Protein AF-A0A3G6JLQ2-F1 (afdb_monomer)

Nearest PDB structures (foldseek):
  7w78-assembly1_B  TM=4.623E-01  e=1.354E+00  Corynebacterium diphtheriae NCTC 13129
  8b6f-assembly1_AU  TM=5.902E-01  e=7.664E+00  Tetrahymena thermophila SB210
  8x61-assembly1_D  TM=2.586E-01  e=7.727E-01  Escherichia coli K-12

Foldseek 3Di:
DVVLVVVLVVLVVVLLLVLLQLLLVVVCVLVVHDPDPVSSVVSSVLLSVQLVVVVVPDPQLVVLQVQLVVVVDDPPDPSSLLSSLLSVLLVSLLSSQLVVLLCVQVVDPVHPPVCSVVSSVVSSVSRRPVSSVSSSVSVSVSVVVSVVVCVVPVD

Mean predicted aligned error: 6.32 Å

Organism: Lactobacillus delbrueckii subsp. lactis (NCBI:txid29397)

Solvent-accessible surface area (backbone atoms only — not comparable to full-atom values): 8328 Å² total; per-residue (Å²): 109,70,70,63,53,51,50,51,53,51,51,52,51,54,41,52,54,51,44,23,43,54,51,23,54,49,49,33,62,76,68,70,46,78,94,46,70,65,57,45,51,51,41,21,49,51,45,45,48,49,49,55,58,48,61,75,76,47,67,38,62,62,52,3,51,51,55,20,50,77,70,71,44,55,84,90,37,70,68,24,58,54,46,26,43,47,48,36,32,53,53,50,38,50,53,42,40,50,49,56,39,41,52,64,39,75,73,32,82,88,50,55,77,89,50,32,65,63,52,37,56,49,50,35,64,68,46,41,61,61,49,36,55,51,50,38,54,42,49,55,51,39,52,55,50,49,52,54,52,45,65,73,71,62,121

Radius of gyration: 17.41 Å; Cα contacts (8 Å, |Δi|>4): 118; chains: 1; bounding box: 50×30×49 Å

pLDDT: mean 83.55, std 10.07, range [30.86, 92.0]

Structure (mmCIF, N/CA/C/O backbone):
data_AF-A0A3G6JLQ2-F1
#
_entry.id   AF-A0A3G6JLQ2-F1
#
loop_
_atom_site.group_PDB
_atom_site.id
_atom_site.type_symbol
_atom_site.label_atom_id
_atom_site.label_alt_id
_atom_site.label_comp_id
_atom_site.label_asym_id
_atom_site.label_entity_id
_atom_site.label_seq_id
_atom_site.pdbx_PDB_ins_code
_atom_site.Cartn_x
_atom_site.Cartn_y
_atom_site.Cartn_z
_atom_site.occupancy
_atom_site.B_iso_or_equiv
_atom_site.auth_seq_id
_atom_site.auth_comp_id
_atom_site.auth_asym_id
_atom_site.auth_atom_id
_atom_site.pdbx_PDB_model_num
ATOM 1 N N . MET A 1 1 ? -31.524 -3.721 9.299 1.00 40.31 1 MET A N 1
ATOM 2 C CA . MET A 1 1 ? -30.146 -4.267 9.241 1.00 40.31 1 MET A CA 1
ATOM 3 C C . MET A 1 1 ? -29.524 -4.136 7.854 1.00 40.31 1 MET A C 1
ATOM 5 O O . MET A 1 1 ? -28.415 -3.631 7.788 1.00 40.31 1 MET A O 1
ATOM 9 N N . PHE A 1 2 ? -30.245 -4.456 6.770 1.00 30.86 2 PHE A N 1
ATOM 10 C CA . PHE A 1 2 ? -29.763 -4.339 5.379 1.00 30.86 2 PHE A CA 1
ATOM 11 C C . PHE A 1 2 ? -29.199 -2.942 5.020 1.00 30.86 2 PHE A C 1
ATOM 13 O O . PHE A 1 2 ? -28.074 -2.825 4.551 1.00 30.86 2 PHE A O 1
ATOM 20 N N . TYR A 1 3 ? -29.908 -1.853 5.349 1.00 35.94 3 TYR A N 1
ATOM 21 C CA . TYR A 1 3 ? -29.425 -0.484 5.085 1.00 35.94 3 TYR A CA 1
ATOM 22 C C . TYR A 1 3 ? -28.202 -0.062 5.924 1.00 35.94 3 TYR A C 1
ATOM 24 O O . TYR A 1 3 ? -27.375 0.702 5.434 1.00 35.94 3 TYR A O 1
ATOM 32 N N . LYS A 1 4 ? -28.045 -0.570 7.161 1.00 49.41 4 LYS A N 1
ATOM 33 C CA . LYS A 1 4 ? -26.864 -0.278 8.003 1.00 49.41 4 LYS A CA 1
ATOM 34 C C . LYS A 1 4 ? -25.618 -1.004 7.478 1.00 49.41 4 LYS A C 1
ATOM 36 O O . LYS A 1 4 ? -24.547 -0.404 7.479 1.00 49.41 4 LYS A O 1
ATOM 41 N N . SER A 1 5 ? -25.751 -2.240 6.977 1.00 55.25 5 SER A N 1
ATOM 42 C CA . SER A 1 5 ? -24.620 -2.945 6.354 1.00 55.25 5 SER A CA 1
ATOM 43 C C . SER A 1 5 ? -24.254 -2.340 4.999 1.00 55.25 5 SER A C 1
ATOM 45 O O . SER A 1 5 ? -23.080 -2.088 4.766 1.00 55.25 5 SER A O 1
ATOM 47 N N . HIS A 1 6 ? -25.234 -1.998 4.151 1.00 63.41 6 HIS A N 1
ATOM 48 C CA . HIS A 1 6 ? -24.970 -1.340 2.866 1.00 63.41 6 HIS A CA 1
ATOM 49 C C . HIS A 1 6 ? -24.321 0.036 3.021 1.00 63.41 6 HIS A C 1
ATOM 51 O O . HIS A 1 6 ? -23.386 0.345 2.287 1.00 63.41 6 HIS A O 1
ATOM 57 N N . PHE A 1 7 ? -24.766 0.849 3.984 1.00 65.00 7 PHE A N 1
ATOM 58 C CA . PHE A 1 7 ? -24.127 2.135 4.266 1.00 65.00 7 PHE A CA 1
ATOM 59 C C . PHE A 1 7 ? -22.674 1.955 4.718 1.00 65.00 7 PHE A C 1
ATOM 61 O O . PHE A 1 7 ? -21.797 2.661 4.230 1.00 65.00 7 PHE A O 1
ATOM 68 N N . GLY A 1 8 ? -22.409 0.975 5.590 1.00 64.00 8 GLY A N 1
ATOM 69 C CA . GLY A 1 8 ? -21.052 0.622 6.005 1.00 64.00 8 GLY A CA 1
ATOM 70 C C . GLY A 1 8 ? -20.174 0.196 4.827 1.00 64.00 8 GLY A C 1
ATOM 71 O O . GLY A 1 8 ? -19.089 0.738 4.651 1.00 64.00 8 GLY A O 1
ATOM 72 N N . THR A 1 9 ? -20.663 -0.703 3.970 1.00 69.50 9 THR A N 1
ATOM 73 C CA . THR A 1 9 ? -19.930 -1.163 2.781 1.00 69.50 9 THR A CA 1
ATOM 74 C C . THR A 1 9 ? -19.648 -0.027 1.798 1.00 69.50 9 THR A C 1
ATOM 76 O O . THR A 1 9 ? -18.520 0.102 1.328 1.00 69.50 9 THR A O 1
ATOM 79 N N . ILE A 1 10 ? -20.639 0.825 1.510 1.00 73.69 10 ILE A N 1
ATOM 80 C CA . ILE A 1 10 ? -20.473 1.978 0.612 1.00 73.69 10 ILE A CA 1
ATOM 81 C C . ILE A 1 10 ? -19.466 2.969 1.198 1.00 73.69 10 ILE A C 1
ATOM 83 O O . ILE A 1 10 ? -1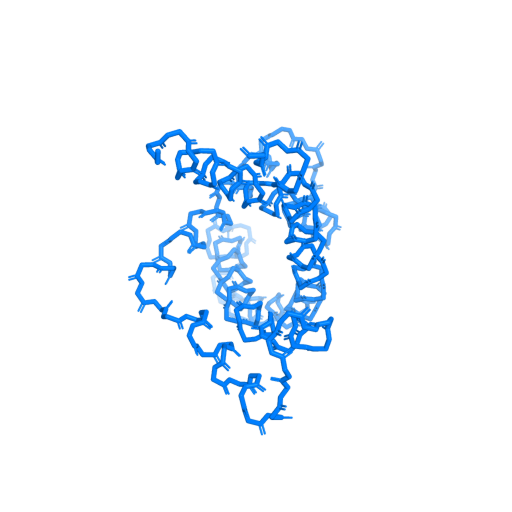8.584 3.438 0.484 1.00 73.69 10 ILE A O 1
ATOM 87 N N . LEU A 1 11 ? -19.557 3.264 2.496 1.00 71.44 11 LEU A N 1
ATOM 88 C CA . LEU A 1 11 ? -18.637 4.175 3.167 1.00 71.44 11 LEU A CA 1
ATOM 89 C C . LEU A 1 11 ? -17.198 3.648 3.124 1.00 71.44 11 LEU A C 1
ATOM 91 O O . LEU A 1 11 ? -16.293 4.397 2.768 1.00 71.44 11 LEU A O 1
ATOM 95 N N . THR A 1 12 ? -16.983 2.364 3.417 1.00 70.50 12 THR A N 1
ATOM 96 C CA . THR A 1 12 ? -15.656 1.738 3.327 1.00 70.50 12 THR A CA 1
ATOM 97 C C . THR A 1 12 ? -15.106 1.778 1.903 1.00 70.50 12 THR A C 1
ATOM 99 O O . THR A 1 12 ? -13.931 2.081 1.715 1.00 70.50 12 THR A O 1
ATOM 102 N N . LEU A 1 13 ? -15.947 1.541 0.894 1.00 74.88 13 LEU A N 1
ATOM 103 C CA . LEU A 1 13 ? -15.539 1.602 -0.508 1.00 74.88 13 LEU A CA 1
ATOM 104 C C . LEU A 1 13 ? -15.135 3.024 -0.924 1.00 74.88 13 LEU A C 1
ATOM 106 O O . LEU A 1 13 ? -14.067 3.214 -1.500 1.00 74.88 13 LEU A O 1
ATOM 110 N N . VAL A 1 14 ? -15.930 4.034 -0.561 1.00 80.06 14 VAL A N 1
ATOM 111 C CA . VAL A 1 14 ? -15.615 5.450 -0.825 1.00 80.06 14 VAL A CA 1
ATOM 112 C C . VAL A 1 14 ? -14.317 5.870 -0.129 1.00 80.06 14 VAL A C 1
ATOM 114 O O . VAL A 1 14 ? -13.484 6.544 -0.732 1.00 80.06 14 VAL A O 1
ATOM 117 N N . LEU A 1 15 ? -14.109 5.448 1.121 1.00 79.12 15 LEU A N 1
ATOM 118 C CA . LEU A 1 15 ? -12.881 5.736 1.864 1.00 79.12 15 LEU A CA 1
ATOM 119 C C . LEU A 1 15 ? -11.660 5.037 1.255 1.00 79.12 15 LEU A C 1
ATOM 121 O O . LEU A 1 15 ? -10.596 5.646 1.174 1.00 79.12 15 LEU A O 1
ATOM 125 N N . SER A 1 16 ? -11.812 3.802 0.771 1.00 77.56 16 SER A N 1
ATOM 126 C CA . SER A 1 16 ? -10.753 3.088 0.050 1.00 77.56 16 SER A CA 1
ATOM 127 C C . SER A 1 16 ? -10.367 3.808 -1.240 1.00 77.56 16 SER A C 1
ATOM 129 O O . SER A 1 16 ? -9.185 4.031 -1.490 1.00 77.56 16 SER A O 1
ATOM 131 N N . MET A 1 17 ? -11.353 4.248 -2.028 1.00 84.06 17 MET A N 1
ATOM 132 C CA . MET A 1 17 ? -11.097 5.016 -3.249 1.00 84.06 17 MET A CA 1
ATOM 133 C C . MET A 1 17 ? -10.391 6.341 -2.950 1.00 84.06 17 MET A C 1
ATOM 135 O O . MET A 1 17 ? -9.468 6.720 -3.670 1.00 84.06 17 MET A O 1
ATOM 139 N N . PHE A 1 18 ? -10.785 7.025 -1.872 1.00 85.38 18 PHE A N 1
ATOM 140 C CA . PHE A 1 18 ? -10.122 8.244 -1.417 1.00 85.38 18 PHE A CA 1
ATOM 141 C C . PHE A 1 18 ? -8.656 7.996 -1.037 1.00 85.38 18 PHE A C 1
ATOM 143 O O . PHE A 1 18 ? -7.789 8.771 -1.435 1.00 85.38 18 PHE A O 1
ATOM 150 N N . MET A 1 19 ? -8.353 6.903 -0.327 1.00 84.00 19 MET A N 1
ATOM 151 C CA . MET A 1 19 ? -6.964 6.532 -0.031 1.00 84.00 19 MET A CA 1
ATOM 152 C C . MET A 1 19 ? -6.155 6.276 -1.305 1.00 84.00 19 MET A C 1
ATOM 154 O O . MET A 1 19 ? -5.051 6.802 -1.435 1.00 84.00 19 MET A O 1
ATOM 158 N N . GLY A 1 20 ? -6.711 5.522 -2.259 1.00 85.62 20 GLY A N 1
ATOM 159 C CA . GLY A 1 20 ? -6.067 5.278 -3.552 1.00 85.62 20 GLY A CA 1
ATOM 160 C C . GLY A 1 20 ? -5.774 6.575 -4.311 1.00 85.62 20 GLY A C 1
ATOM 161 O O . GLY A 1 20 ? -4.682 6.738 -4.847 1.00 85.62 20 GLY A O 1
ATOM 162 N N . LEU A 1 21 ? -6.705 7.534 -4.276 1.00 90.31 21 LEU A N 1
ATOM 163 C CA . LEU A 1 21 ? -6.535 8.852 -4.889 1.00 90.31 21 LEU A CA 1
ATOM 164 C C . LEU A 1 21 ? -5.402 9.656 -4.235 1.00 90.31 21 LEU A C 1
ATOM 166 O O . LEU A 1 21 ? -4.564 10.219 -4.935 1.00 90.31 21 LEU A O 1
ATOM 170 N N . VAL A 1 22 ? -5.350 9.704 -2.900 1.00 90.06 22 VAL A N 1
ATOM 171 C CA . VAL A 1 22 ? -4.278 10.403 -2.166 1.00 90.06 22 VAL A CA 1
ATOM 172 C C . VAL A 1 22 ? -2.912 9.811 -2.515 1.00 90.06 22 VAL A C 1
ATOM 174 O O . VAL A 1 22 ? -1.968 10.556 -2.779 1.00 90.06 22 VAL A O 1
ATOM 177 N N . MET A 1 23 ? -2.819 8.482 -2.574 1.00 89.50 23 MET A N 1
ATOM 178 C CA . MET A 1 23 ? -1.587 7.789 -2.947 1.00 89.50 23 MET A CA 1
ATOM 179 C C . MET A 1 23 ? -1.184 8.053 -4.399 1.00 89.50 23 MET A C 1
ATOM 181 O O . MET A 1 23 ? -0.014 8.324 -4.658 1.00 89.50 23 MET A O 1
ATOM 185 N N . ALA A 1 24 ? -2.134 8.046 -5.335 1.00 89.06 24 ALA A N 1
ATOM 186 C CA . ALA A 1 24 ? -1.871 8.368 -6.734 1.00 89.06 24 ALA A CA 1
ATOM 187 C C . ALA A 1 24 ? -1.333 9.797 -6.897 1.00 89.06 24 ALA A C 1
ATOM 189 O O . ALA A 1 24 ? -0.322 10.006 -7.563 1.00 89.06 24 ALA A O 1
ATOM 190 N N . ILE A 1 25 ? -1.955 10.776 -6.229 1.00 90.50 25 ILE A N 1
ATOM 191 C CA . ILE A 1 25 ? -1.486 12.169 -6.221 1.00 90.50 25 ILE A CA 1
ATOM 192 C C . ILE A 1 25 ? -0.062 12.250 -5.666 1.00 90.50 25 ILE A C 1
ATOM 194 O O . ILE A 1 25 ? 0.794 12.910 -6.253 1.00 90.50 25 ILE A O 1
ATOM 198 N N . PHE A 1 26 ? 0.206 11.566 -4.552 1.00 89.56 26 PHE A N 1
ATOM 199 C CA . PHE A 1 26 ? 1.534 11.553 -3.952 1.00 89.56 26 PHE A CA 1
ATOM 200 C C . PHE A 1 26 ? 2.591 10.975 -4.900 1.00 89.56 26 PHE A C 1
ATOM 202 O O . PHE A 1 26 ? 3.647 11.577 -5.066 1.00 89.56 26 PHE A O 1
ATOM 209 N N . ILE A 1 27 ? 2.290 9.864 -5.576 1.00 86.00 27 ILE A N 1
ATOM 210 C CA . ILE A 1 27 ? 3.191 9.232 -6.547 1.00 86.00 27 ILE A CA 1
ATOM 211 C C . ILE A 1 27 ? 3.463 10.151 -7.741 1.00 86.00 27 ILE A C 1
ATOM 213 O O . ILE A 1 27 ? 4.606 10.236 -8.190 1.00 86.00 27 ILE A O 1
ATOM 217 N N . ILE A 1 28 ? 2.453 10.878 -8.228 1.00 86.81 28 ILE A N 1
ATOM 218 C CA . ILE A 1 28 ? 2.636 11.860 -9.307 1.00 86.81 28 ILE A CA 1
ATOM 219 C C . ILE A 1 28 ? 3.674 12.909 -8.904 1.00 86.81 28 ILE A C 1
ATOM 221 O O . ILE A 1 28 ? 4.582 13.198 -9.680 1.00 86.81 28 ILE A O 1
ATOM 225 N N . PHE A 1 29 ? 3.581 13.446 -7.686 1.00 88.44 29 PHE A N 1
ATOM 226 C CA . PHE A 1 29 ? 4.551 14.425 -7.198 1.00 88.44 29 PHE A CA 1
ATOM 227 C C . PHE A 1 29 ? 5.924 13.816 -6.916 1.00 88.44 29 PHE A C 1
ATOM 229 O O . PHE A 1 29 ? 6.929 14.415 -7.290 1.00 88.44 29 PHE A O 1
ATOM 236 N N . LEU A 1 30 ? 5.969 12.633 -6.296 1.00 85.44 30 LEU A N 1
ATOM 237 C CA . LEU A 1 30 ? 7.207 11.932 -5.953 1.00 85.44 30 LEU A CA 1
ATOM 238 C C . LEU A 1 30 ? 8.045 11.618 -7.198 1.00 85.44 30 LEU A C 1
ATOM 240 O O . LEU A 1 30 ? 9.256 11.800 -7.188 1.00 85.44 30 LEU A O 1
ATOM 244 N N . ASN A 1 31 ? 7.388 11.192 -8.277 1.00 82.56 31 ASN A N 1
ATOM 245 C CA . ASN A 1 31 ? 8.040 10.812 -9.529 1.00 82.56 31 ASN A CA 1
ATOM 246 C C . ASN A 1 31 ? 8.096 11.955 -10.556 1.00 82.56 31 ASN A C 1
ATOM 248 O O . ASN A 1 31 ? 8.472 11.722 -11.703 1.00 82.56 31 ASN A O 1
ATOM 252 N N . HIS A 1 32 ? 7.704 13.177 -10.174 1.00 84.31 32 HIS A N 1
ATOM 253 C CA . HIS A 1 32 ? 7.635 14.342 -11.065 1.00 84.31 32 HIS A CA 1
ATOM 254 C C . HIS A 1 32 ? 6.849 14.085 -12.366 1.00 84.31 32 HIS A C 1
ATOM 256 O O . HIS A 1 32 ? 7.198 14.585 -13.438 1.00 84.31 32 HIS A O 1
ATOM 262 N N . LEU A 1 33 ? 5.776 13.296 -12.280 1.00 83.75 33 LEU A N 1
ATOM 263 C CA . LEU A 1 33 ? 4.924 12.979 -13.421 1.00 83.75 33 LEU A CA 1
ATOM 264 C C . LEU A 1 33 ? 4.019 14.170 -13.778 1.00 83.75 33 LEU A C 1
ATOM 266 O O . LEU A 1 33 ? 3.654 14.966 -12.907 1.00 83.75 33 LEU A O 1
ATOM 270 N N . PRO A 1 34 ? 3.586 14.291 -15.046 1.00 86.00 34 PRO A N 1
ATOM 271 C CA . PRO A 1 34 ? 2.601 15.292 -15.429 1.00 86.00 34 PRO A CA 1
ATOM 272 C C . PRO A 1 34 ? 1.294 15.092 -14.655 1.00 86.00 34 PRO A C 1
ATOM 274 O O . PRO A 1 34 ? 0.678 14.027 -14.729 1.00 86.00 34 PRO A O 1
ATOM 277 N N . PHE A 1 35 ? 0.839 16.124 -13.945 1.00 90.69 35 PHE A N 1
ATOM 278 C CA . PHE A 1 35 ? -0.460 16.089 -13.281 1.00 90.69 35 PHE A CA 1
ATOM 279 C C . PHE A 1 35 ? -1.574 16.253 -14.325 1.00 90.69 35 PHE A C 1
ATOM 281 O O . PHE A 1 35 ? -1.943 17.365 -14.702 1.00 90.69 35 PHE A O 1
ATOM 288 N N . ASN A 1 36 ? -2.084 15.132 -14.831 1.00 92.00 36 ASN A N 1
ATOM 289 C CA . ASN A 1 36 ? -3.191 15.077 -15.778 1.00 92.00 36 ASN A CA 1
ATOM 290 C C . ASN A 1 36 ? -4.185 13.973 -15.382 1.00 92.00 36 ASN A C 1
ATOM 292 O O . ASN A 1 36 ? -3.898 13.128 -14.532 1.00 92.00 36 ASN A O 1
ATOM 296 N N . TRP A 1 37 ? -5.365 13.986 -16.004 1.00 88.00 37 TRP A N 1
ATOM 297 C CA . TRP A 1 37 ? -6.421 13.022 -15.693 1.00 88.00 37 TRP A CA 1
ATOM 298 C C . TRP A 1 37 ? -6.014 11.575 -15.970 1.00 88.00 37 TRP A C 1
ATOM 300 O O . TRP A 1 37 ? -6.385 10.704 -15.195 1.00 88.00 37 TRP A O 1
ATOM 310 N N . VAL A 1 38 ? -5.234 11.323 -17.022 1.00 88.12 38 VAL A N 1
ATOM 311 C CA . VAL A 1 38 ? -4.804 9.969 -17.401 1.00 88.12 38 VAL A CA 1
ATOM 312 C C . VAL A 1 38 ? -3.957 9.354 -16.288 1.00 88.12 38 VAL A C 1
ATOM 314 O O . VAL A 1 38 ? -4.364 8.356 -15.704 1.00 88.12 38 VAL A O 1
ATOM 317 N N . ASN A 1 39 ? -2.870 10.022 -15.897 1.00 87.06 39 ASN A N 1
ATOM 318 C CA . ASN A 1 39 ? -1.979 9.558 -14.835 1.00 87.06 39 ASN A CA 1
ATOM 319 C C . ASN A 1 39 ? -2.716 9.407 -13.499 1.00 87.06 39 ASN A C 1
ATOM 321 O O . ASN A 1 39 ? -2.494 8.445 -12.769 1.00 87.06 39 ASN A O 1
ATOM 325 N N . LEU A 1 40 ? -3.614 10.345 -13.175 1.00 89.94 40 LEU A N 1
ATOM 326 C CA . LEU A 1 40 ? -4.387 10.288 -11.938 1.00 89.94 40 LEU A CA 1
ATOM 327 C C . LEU A 1 40 ? -5.319 9.071 -11.904 1.00 89.94 40 LEU A C 1
ATOM 329 O O . LEU A 1 40 ? -5.358 8.366 -10.895 1.00 89.94 40 LEU A O 1
ATOM 333 N N . PHE A 1 41 ? -6.061 8.817 -12.984 1.00 90.00 41 PHE A N 1
ATOM 334 C CA . PHE A 1 41 ? -6.984 7.686 -13.063 1.00 90.00 41 PHE A CA 1
ATOM 335 C C . PHE A 1 41 ? -6.251 6.347 -13.129 1.00 90.00 41 PHE A C 1
ATOM 337 O O . PHE A 1 41 ? -6.634 5.435 -12.400 1.00 90.00 41 PHE A O 1
ATOM 344 N N . GLU A 1 42 ? -5.203 6.234 -13.944 1.00 89.19 42 GLU A N 1
ATOM 345 C CA . GLU A 1 42 ? -4.425 5.000 -14.094 1.00 89.19 42 GLU A CA 1
ATOM 346 C C . GLU A 1 42 ? -3.776 4.588 -12.773 1.00 89.19 42 GLU A C 1
ATOM 348 O O . GLU A 1 42 ? -4.009 3.474 -12.308 1.00 89.19 42 GLU A O 1
ATOM 353 N N . LEU A 1 43 ? -3.066 5.505 -12.105 1.00 89.38 43 LEU A N 1
ATOM 354 C CA . LEU A 1 43 ? -2.428 5.213 -10.818 1.00 89.38 43 LEU A CA 1
ATOM 355 C C . LEU A 1 43 ? -3.459 4.913 -9.726 1.00 89.38 43 LEU A C 1
ATOM 357 O O . LEU A 1 43 ? -3.280 3.986 -8.941 1.00 89.38 43 LEU A O 1
ATOM 361 N N . THR A 1 44 ? -4.569 5.657 -9.681 1.00 91.25 44 THR A N 1
ATOM 362 C CA . THR A 1 44 ? -5.641 5.382 -8.709 1.00 91.25 44 THR A CA 1
ATOM 363 C C . THR A 1 44 ? -6.249 3.998 -8.945 1.00 91.25 44 THR A C 1
ATOM 365 O O . THR A 1 44 ? -6.522 3.276 -7.984 1.00 91.25 44 THR A O 1
ATOM 368 N N . ALA A 1 45 ? -6.477 3.612 -10.202 1.00 88.88 45 ALA A N 1
ATOM 369 C CA . ALA A 1 45 ? -7.029 2.310 -10.555 1.00 88.88 45 ALA A CA 1
ATOM 370 C C . ALA A 1 45 ? -6.048 1.174 -10.241 1.00 88.88 45 ALA A C 1
ATOM 372 O O . ALA A 1 45 ? -6.453 0.185 -9.633 1.00 88.88 45 ALA A O 1
ATOM 373 N N . GLU A 1 46 ? -4.771 1.334 -10.590 1.00 89.75 46 GLU A N 1
ATOM 374 C CA . GLU A 1 46 ? -3.714 0.358 -10.321 1.00 89.75 46 GLU A CA 1
ATOM 375 C C . GLU A 1 46 ? -3.579 0.089 -8.817 1.00 89.75 46 GLU A C 1
ATOM 377 O O . GLU A 1 46 ? -3.679 -1.058 -8.382 1.00 89.75 46 GLU A O 1
ATOM 382 N N . ILE A 1 47 ? -3.466 1.145 -8.004 1.00 89.06 47 ILE A N 1
ATOM 383 C CA . ILE A 1 47 ? -3.357 1.038 -6.541 1.00 89.06 47 ILE A CA 1
ATOM 384 C C . ILE A 1 47 ? -4.579 0.332 -5.948 1.00 89.06 47 ILE A C 1
ATOM 386 O O . ILE A 1 47 ? -4.439 -0.572 -5.124 1.00 89.06 47 ILE A O 1
ATOM 390 N N . ASN A 1 48 ? -5.791 0.714 -6.363 1.00 88.56 48 ASN A N 1
ATOM 391 C CA . ASN A 1 48 ? -7.008 0.079 -5.856 1.00 88.56 48 ASN A CA 1
ATOM 392 C C . ASN A 1 48 ? -7.113 -1.391 -6.281 1.00 88.56 48 ASN A C 1
ATOM 394 O O . ASN A 1 48 ? -7.571 -2.213 -5.490 1.00 88.56 48 ASN A O 1
ATOM 398 N N . LEU A 1 49 ? -6.683 -1.734 -7.498 1.00 88.88 49 LEU A N 1
ATOM 399 C CA . LEU A 1 49 ? -6.695 -3.108 -7.989 1.00 88.88 49 LEU A CA 1
ATOM 400 C C . LEU A 1 49 ? -5.707 -3.988 -7.220 1.00 88.88 49 LEU A C 1
ATOM 402 O O . LEU A 1 49 ? -6.063 -5.101 -6.837 1.00 88.88 49 LEU A O 1
ATOM 406 N N . ILE A 1 50 ? -4.496 -3.487 -6.963 1.00 88.50 50 ILE A N 1
ATOM 407 C CA . ILE A 1 50 ? -3.490 -4.194 -6.163 1.00 88.50 50 ILE A CA 1
ATOM 408 C C . ILE A 1 50 ? -4.033 -4.432 -4.757 1.00 88.50 50 ILE A C 1
ATOM 410 O O . ILE A 1 50 ? -4.051 -5.576 -4.300 1.00 88.50 50 ILE A O 1
ATOM 414 N N . VAL A 1 51 ? -4.530 -3.383 -4.091 1.00 85.50 51 VAL A N 1
ATOM 415 C CA . VAL A 1 51 ? -5.125 -3.514 -2.754 1.00 85.50 51 VAL A CA 1
ATOM 416 C C . VAL A 1 51 ? -6.231 -4.559 -2.782 1.00 85.50 51 VAL A C 1
ATOM 418 O O . VAL A 1 51 ? -6.142 -5.536 -2.047 1.00 85.50 51 VAL A O 1
ATOM 421 N N . PHE A 1 52 ? -7.206 -4.423 -3.685 1.00 86.69 52 PHE A N 1
ATOM 422 C CA . PHE A 1 52 ? -8.306 -5.373 -3.820 1.00 86.69 52 PHE A CA 1
ATOM 423 C C . PHE A 1 52 ? -7.816 -6.814 -3.983 1.00 86.69 52 PHE A C 1
ATOM 425 O O . PHE A 1 52 ? -8.262 -7.691 -3.248 1.00 86.69 52 PHE A O 1
ATOM 432 N N . PHE A 1 53 ? -6.884 -7.062 -4.906 1.00 87.81 53 PHE A N 1
ATOM 433 C CA . PHE A 1 53 ? -6.391 -8.404 -5.191 1.00 87.81 53 PHE A CA 1
ATOM 434 C C . PHE A 1 53 ? -5.717 -9.036 -3.972 1.00 87.81 53 PHE A C 1
ATOM 436 O O . PHE A 1 53 ? -6.039 -10.163 -3.605 1.00 87.81 53 PHE A O 1
ATOM 443 N N . PHE A 1 54 ? -4.817 -8.319 -3.298 1.00 86.19 54 PHE A N 1
ATOM 444 C CA . PHE A 1 54 ? -4.110 -8.878 -2.145 1.00 86.19 54 PHE A CA 1
ATOM 445 C C . PHE A 1 54 ? -4.985 -9.000 -0.901 1.00 86.19 54 PHE A C 1
ATOM 447 O O . PHE A 1 54 ? -4.789 -9.935 -0.125 1.00 86.19 54 PHE A O 1
ATOM 454 N N . SER A 1 55 ? -5.995 -8.144 -0.743 1.00 84.25 55 SER A N 1
ATOM 455 C CA . SER A 1 55 ? -7.013 -8.298 0.301 1.00 84.25 55 SER A CA 1
ATOM 456 C C . SER A 1 55 ? -7.800 -9.603 0.202 1.00 84.25 55 SER A C 1
ATOM 458 O O . SER A 1 55 ? -8.332 -10.047 1.216 1.00 84.25 55 SER A O 1
ATOM 460 N N . LEU A 1 56 ? -7.870 -10.241 -0.973 1.00 86.69 56 LEU A N 1
ATOM 461 C CA . LEU A 1 56 ? -8.538 -11.540 -1.127 1.00 86.69 56 LEU A CA 1
ATOM 462 C C . LEU A 1 56 ? -7.746 -12.696 -0.509 1.00 86.69 56 LEU A C 1
ATOM 464 O O . LEU A 1 56 ? -8.338 -13.704 -0.129 1.00 86.69 56 LEU A O 1
ATOM 468 N N . PHE A 1 57 ? -6.420 -12.568 -0.424 1.00 87.88 57 PHE A N 1
ATOM 469 C CA . PHE A 1 57 ? -5.534 -13.680 -0.067 1.00 87.88 57 PHE A CA 1
ATOM 470 C C . PHE A 1 57 ? -4.761 -13.452 1.230 1.00 87.88 57 PHE A C 1
ATOM 472 O O . PHE A 1 57 ? -4.361 -14.417 1.878 1.00 87.88 57 PHE A O 1
ATOM 479 N N . ILE A 1 58 ? -4.534 -12.194 1.615 1.00 87.62 58 ILE A N 1
ATOM 480 C CA . ILE A 1 58 ? -3.709 -11.842 2.769 1.00 87.62 58 ILE A CA 1
ATOM 481 C C . ILE A 1 58 ? -4.603 -11.281 3.881 1.00 87.62 58 ILE A C 1
ATOM 483 O O . ILE A 1 58 ? -5.157 -10.192 3.727 1.00 87.62 58 ILE A O 1
ATOM 487 N N . PRO A 1 59 ? -4.704 -11.957 5.040 1.00 87.75 59 PRO A N 1
ATOM 488 C CA . PRO A 1 59 ? -5.505 -11.492 6.169 1.00 87.75 59 PRO A CA 1
ATOM 489 C C . PRO A 1 59 ? -4.749 -10.433 6.992 1.00 87.75 59 PRO A C 1
ATOM 491 O O . PRO A 1 59 ? -4.592 -10.558 8.205 1.00 87.75 59 PRO A O 1
ATOM 494 N N . TYR A 1 60 ? -4.268 -9.372 6.339 1.00 85.62 60 TYR A N 1
ATOM 495 C CA . TYR A 1 60 ? -3.412 -8.357 6.964 1.00 85.62 60 TYR A CA 1
ATOM 496 C C . TYR A 1 60 ? -4.097 -7.610 8.121 1.00 85.62 60 TYR A C 1
ATOM 498 O O . TYR A 1 60 ? -3.410 -7.166 9.036 1.00 85.62 60 TYR A O 1
ATOM 506 N N . ASN A 1 61 ? -5.432 -7.501 8.114 1.00 83.75 61 ASN A N 1
ATOM 507 C CA . ASN A 1 61 ? -6.189 -6.898 9.217 1.00 83.75 61 ASN A CA 1
ATOM 508 C C . ASN A 1 61 ? -6.087 -7.755 10.481 1.00 83.75 61 ASN A C 1
ATOM 510 O O . ASN A 1 61 ? -5.731 -7.243 11.532 1.00 83.75 61 ASN A O 1
ATOM 514 N N . ALA A 1 62 ? -6.270 -9.074 10.356 1.00 86.94 62 ALA A N 1
ATOM 515 C CA . ALA A 1 62 ? -6.127 -9.991 11.486 1.00 86.94 62 ALA A CA 1
ATOM 516 C C . ALA A 1 62 ? -4.695 -9.990 12.047 1.00 86.94 62 ALA A C 1
ATOM 518 O O . ALA A 1 62 ? -4.487 -10.148 13.248 1.00 86.94 62 ALA A O 1
ATOM 519 N N . TRP A 1 63 ? -3.691 -9.794 11.186 1.00 90.31 63 TRP A N 1
ATOM 520 C CA . TRP A 1 63 ? -2.308 -9.620 11.629 1.00 90.31 63 TRP A CA 1
ATOM 521 C C . TRP A 1 63 ? -2.092 -8.292 12.362 1.00 90.31 63 TRP A C 1
ATOM 523 O O . TRP A 1 63 ? -1.324 -8.257 13.321 1.00 90.31 63 TRP A O 1
ATOM 533 N N . GLY A 1 64 ? -2.771 -7.222 11.941 1.00 84.75 64 GLY A N 1
ATOM 534 C CA . GLY A 1 64 ? -2.811 -5.943 12.653 1.00 84.75 64 GLY A CA 1
ATOM 535 C C . GLY A 1 64 ? -3.423 -6.075 14.047 1.00 84.75 64 GLY A C 1
ATOM 536 O O . GLY A 1 64 ? -2.804 -5.651 15.022 1.00 84.75 64 GLY A O 1
ATOM 537 N N . ASP A 1 65 ? -4.569 -6.747 14.154 1.00 85.88 65 ASP A N 1
ATOM 538 C CA . ASP A 1 65 ? -5.259 -6.993 15.426 1.00 85.88 65 ASP A CA 1
ATOM 539 C C . ASP A 1 65 ? -4.390 -7.825 16.377 1.00 85.88 65 ASP A C 1
ATOM 541 O O . ASP A 1 65 ? -4.221 -7.487 17.551 1.00 85.88 65 ASP A O 1
ATOM 545 N N . TRP A 1 66 ? -3.770 -8.889 15.855 1.00 89.75 66 TRP A N 1
ATOM 546 C CA . TRP A 1 66 ? -2.810 -9.701 16.601 1.00 89.75 66 TRP A CA 1
ATOM 547 C C . TRP A 1 66 ? -1.622 -8.866 17.090 1.00 89.75 66 TRP A C 1
ATOM 549 O O . TRP A 1 66 ? -1.242 -8.957 18.258 1.00 89.75 66 TRP A O 1
ATOM 559 N N . PHE A 1 67 ? -1.064 -8.015 16.225 1.00 88.75 67 PHE A N 1
ATOM 560 C CA . PHE A 1 67 ? 0.065 -7.156 16.566 1.00 88.75 67 PHE A CA 1
ATOM 561 C C . PHE A 1 67 ? -0.296 -6.138 17.654 1.00 88.75 67 PHE A C 1
ATOM 563 O O . PHE A 1 67 ? 0.462 -5.972 18.606 1.00 88.75 67 PHE A O 1
ATOM 570 N N . ALA A 1 68 ? -1.473 -5.513 17.582 1.00 86.19 68 ALA A N 1
ATOM 571 C CA . ALA A 1 68 ? -1.974 -4.637 18.641 1.00 86.19 68 ALA A CA 1
ATOM 572 C C . ALA A 1 68 ? -2.228 -5.398 19.955 1.00 86.19 68 ALA A C 1
ATOM 574 O O . ALA A 1 68 ? -1.948 -4.880 21.043 1.00 86.19 68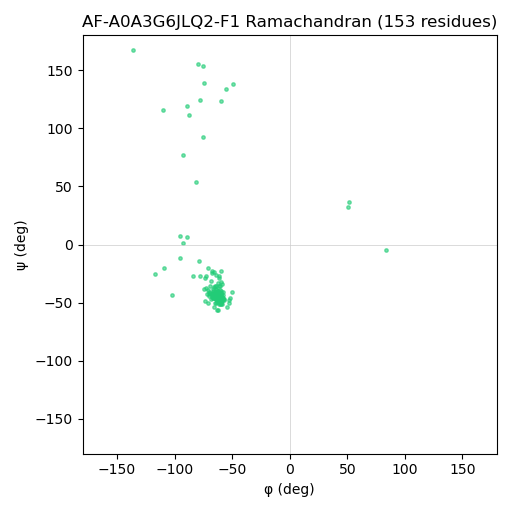 ALA A O 1
ATOM 575 N N . GLY A 1 69 ? -2.684 -6.650 19.853 1.00 82.88 69 GLY A N 1
ATOM 576 C CA . GLY A 1 69 ? -2.852 -7.572 20.973 1.00 82.88 69 GLY A CA 1
ATOM 577 C C . GLY A 1 69 ? -1.550 -7.876 21.719 1.00 82.88 69 GLY A C 1
ATOM 578 O O . GLY A 1 69 ? -1.571 -7.946 22.947 1.00 82.88 69 GLY A O 1
ATOM 579 N N . LEU A 1 70 ? -0.404 -7.960 21.029 1.00 89.75 70 LEU A N 1
ATOM 580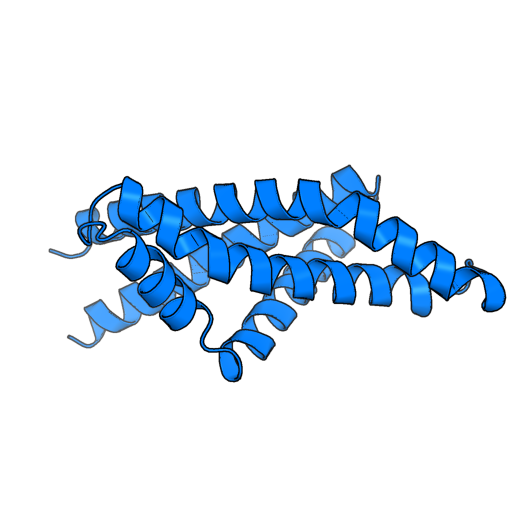 C CA . LEU A 1 70 ? 0.909 -8.157 21.669 1.00 89.75 70 LEU A CA 1
ATOM 581 C C . LEU A 1 70 ? 1.296 -7.017 22.622 1.00 89.75 70 LEU A C 1
ATOM 583 O O . LEU A 1 70 ? 2.018 -7.240 23.590 1.00 89.75 70 LEU A O 1
ATOM 587 N N . PHE A 1 71 ? 0.808 -5.803 22.369 1.00 86.75 71 PHE A N 1
ATOM 588 C CA . PHE A 1 71 ? 1.036 -4.645 23.235 1.00 86.75 71 PHE A CA 1
ATOM 589 C C . PHE A 1 71 ? -0.032 -4.493 24.327 1.00 86.75 71 PHE A C 1
ATOM 591 O O . PHE A 1 71 ? -0.040 -3.487 25.038 1.00 86.75 71 PHE A O 1
ATOM 598 N N . HIS A 1 72 ? -0.945 -5.465 24.459 1.00 86.19 72 HIS A N 1
ATOM 599 C CA . HIS A 1 72 ? -2.084 -5.437 25.383 1.00 86.19 72 HIS A CA 1
ATOM 600 C C . HIS A 1 72 ? -2.907 -4.140 25.282 1.00 86.19 72 HIS A C 1
ATOM 602 O O . HIS A 1 72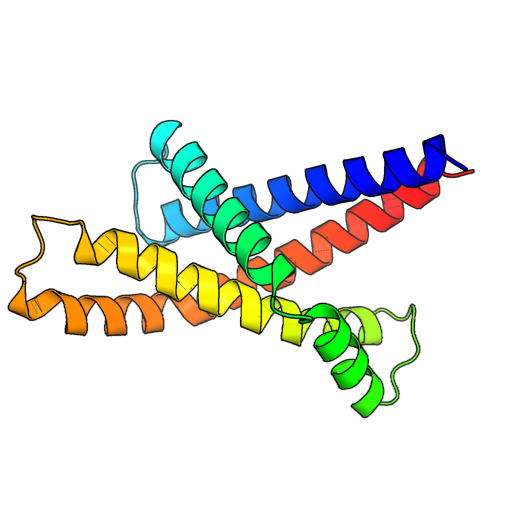 ? -3.454 -3.643 26.272 1.00 86.19 72 HIS A O 1
ATOM 608 N N . LEU A 1 73 ? -2.975 -3.556 24.083 1.00 84.06 73 LEU A N 1
ATOM 609 C CA . LEU A 1 73 ? -3.691 -2.309 23.857 1.00 84.06 73 LEU A CA 1
ATOM 610 C C . LEU A 1 73 ? -5.195 -2.567 23.868 1.00 84.06 73 LEU A C 1
ATOM 612 O O . LEU A 1 73 ? -5.687 -3.547 23.314 1.00 84.06 73 LEU A O 1
ATOM 616 N N . LYS A 1 74 ? -5.943 -1.658 24.492 1.00 81.75 74 LYS A N 1
ATOM 617 C CA . LYS A 1 74 ? -7.397 -1.768 24.570 1.00 81.75 74 LYS A CA 1
ATOM 618 C C . LYS A 1 74 ? -8.036 -1.346 23.248 1.00 81.75 74 LYS A C 1
ATOM 620 O O . LYS A 1 74 ? -7.857 -0.200 22.818 1.00 81.75 74 LYS A O 1
ATOM 625 N N . GLU A 1 75 ? -8.834 -2.237 22.670 1.00 80.75 75 GLU A N 1
ATOM 626 C CA . GLU A 1 75 ? -9.671 -1.954 21.503 1.00 80.75 75 GLU A CA 1
ATOM 627 C C . GLU A 1 75 ? -10.484 -0.665 21.682 1.00 80.75 75 GLU A C 1
ATOM 629 O O . GLU A 1 75 ? -11.015 -0.361 22.756 1.00 80.75 75 GLU A O 1
ATOM 634 N N . GLY A 1 76 ? -10.551 0.131 20.615 1.00 76.38 76 GLY A N 1
ATOM 635 C CA . GLY A 1 76 ? -11.245 1.420 20.605 1.00 76.38 76 GLY A CA 1
ATOM 636 C C . GLY A 1 76 ? -10.434 2.601 21.148 1.00 76.38 76 GLY A C 1
ATOM 637 O O . GLY A 1 76 ? -10.896 3.739 21.047 1.00 76.38 76 GLY A O 1
ATOM 638 N N . THR A 1 77 ? -9.225 2.382 21.675 1.00 83.56 77 THR A N 1
ATOM 639 C CA . THR A 1 77 ? -8.300 3.481 21.988 1.00 83.56 77 THR A CA 1
ATOM 640 C C . THR A 1 77 ? -7.571 3.976 20.739 1.00 83.56 77 THR A C 1
ATOM 642 O O . THR A 1 77 ? -7.378 3.240 19.774 1.00 83.56 77 THR A O 1
ATOM 645 N N . VAL A 1 78 ? -7.113 5.232 20.766 1.00 83.38 78 VAL A N 1
ATOM 646 C CA . VAL A 1 78 ? -6.283 5.791 19.683 1.00 83.38 78 VAL A CA 1
ATOM 647 C C . VAL A 1 78 ? -4.980 5.002 19.531 1.00 83.38 78 VAL A C 1
ATOM 649 O O . VAL A 1 78 ? -4.562 4.739 18.411 1.00 83.38 78 VAL A O 1
ATOM 652 N N . ALA A 1 79 ? -4.373 4.581 20.645 1.00 82.94 79 ALA A N 1
ATOM 653 C CA . ALA A 1 79 ? -3.153 3.778 20.634 1.00 82.94 79 ALA A CA 1
ATOM 654 C C . ALA A 1 79 ? -3.360 2.433 19.923 1.00 82.94 79 ALA A C 1
ATOM 656 O O . ALA A 1 79 ? -2.548 2.069 19.077 1.00 82.94 79 ALA A O 1
ATOM 657 N N . TYR A 1 80 ? -4.471 1.742 20.203 1.00 85.00 80 TYR A N 1
ATOM 658 C CA . TYR A 1 80 ? -4.836 0.517 19.492 1.00 85.00 80 TYR A CA 1
ATOM 659 C C . TYR A 1 80 ? -4.988 0.772 17.990 1.00 85.00 80 TYR A C 1
ATOM 661 O O . TYR A 1 80 ? -4.354 0.083 17.200 1.00 85.00 80 TYR A O 1
ATOM 669 N N . SER A 1 81 ? -5.723 1.820 17.594 1.00 81.31 81 SER A N 1
ATOM 670 C CA . SER A 1 81 ? -5.930 2.116 16.170 1.00 81.31 81 SER A CA 1
ATOM 671 C C . SER A 1 81 ? -4.680 2.557 15.408 1.00 81.31 81 SER A C 1
ATOM 673 O O . SER A 1 81 ? -4.608 2.392 14.193 1.00 81.31 81 SER A O 1
ATOM 675 N N . LEU A 1 82 ? -3.687 3.113 16.100 1.00 85.56 82 LEU A N 1
ATOM 676 C CA . LEU A 1 82 ? -2.382 3.373 15.499 1.00 85.56 82 LEU A CA 1
ATOM 677 C C . LEU A 1 82 ? -1.642 2.052 15.264 1.00 85.56 82 LEU A C 1
ATOM 679 O O . LEU A 1 82 ? -1.198 1.781 14.155 1.00 85.56 82 LEU A O 1
ATOM 683 N N . VAL A 1 83 ? -1.557 1.194 16.280 1.00 86.06 83 VAL A N 1
ATOM 684 C CA . VAL A 1 83 ? -0.779 -0.049 16.191 1.00 86.06 83 VAL A CA 1
ATOM 685 C C . VAL A 1 83 ? -1.420 -1.079 15.255 1.00 86.06 83 VAL A C 1
ATOM 687 O O . VAL A 1 83 ? -0.701 -1.674 14.452 1.00 86.06 83 VAL A O 1
ATOM 690 N N . GLU A 1 84 ? -2.748 -1.238 15.281 1.00 85.44 84 GLU A N 1
ATOM 691 C CA . GLU A 1 84 ? -3.477 -2.158 14.388 1.00 85.44 84 GLU A CA 1
ATOM 692 C C . GLU A 1 84 ? -3.245 -1.804 12.910 1.00 85.44 84 GLU A C 1
ATOM 694 O O . GLU A 1 84 ? -3.144 -2.684 12.058 1.00 85.44 84 GLU A O 1
ATOM 699 N N . GLY A 1 85 ? -3.093 -0.510 12.602 1.00 85.06 85 GLY A N 1
ATOM 700 C CA . GLY A 1 85 ? -2.938 0.000 11.243 1.00 85.06 85 GLY A CA 1
ATOM 701 C C . GLY A 1 85 ? -1.537 -0.171 10.653 1.00 85.06 85 GLY A C 1
ATOM 702 O O . GLY A 1 85 ? -1.378 -0.034 9.437 1.00 85.06 85 GLY A O 1
ATOM 703 N N . ILE A 1 86 ? -0.522 -0.483 11.469 1.00 87.50 86 ILE A N 1
ATOM 704 C CA . ILE A 1 86 ? 0.872 -0.592 11.011 1.00 87.50 86 ILE A CA 1
ATOM 705 C C . ILE A 1 86 ? 1.022 -1.759 10.038 1.00 87.50 86 ILE A C 1
ATOM 707 O O . ILE A 1 86 ? 1.492 -1.562 8.919 1.00 87.50 86 ILE A O 1
ATOM 711 N N . ILE A 1 87 ? 0.601 -2.963 10.433 1.00 88.25 87 ILE A N 1
ATOM 712 C CA . ILE A 1 87 ? 0.790 -4.173 9.622 1.00 88.25 87 ILE A CA 1
ATOM 713 C C . ILE A 1 87 ? 0.039 -4.095 8.281 1.00 88.25 87 ILE A C 1
ATOM 715 O O . ILE A 1 87 ? 0.691 -4.283 7.249 1.00 88.25 87 ILE A O 1
ATOM 719 N N . PRO A 1 88 ? -1.264 -3.745 8.236 1.00 87.50 88 PRO A N 1
ATOM 720 C CA . PRO A 1 88 ? -1.968 -3.493 6.980 1.00 87.50 88 PRO A CA 1
ATOM 721 C C . PRO A 1 88 ? -1.239 -2.498 6.077 1.00 87.50 88 PRO A C 1
ATOM 723 O O . PRO A 1 88 ? -1.058 -2.760 4.888 1.00 87.50 88 PRO A O 1
ATOM 726 N N . SER A 1 89 ? -0.772 -1.382 6.646 1.00 88.44 89 SER A N 1
ATOM 727 C CA . SER A 1 89 ? -0.104 -0.330 5.879 1.00 88.44 89 SER A CA 1
ATOM 728 C C . SER A 1 89 ? 1.238 -0.799 5.329 1.00 88.44 89 SER A C 1
ATOM 730 O O . SER A 1 89 ? 1.515 -0.569 4.159 1.00 88.44 89 SER A O 1
ATOM 732 N N . VAL A 1 90 ? 2.050 -1.511 6.118 1.00 90.81 90 VAL A N 1
ATOM 733 C CA . VAL A 1 90 ? 3.329 -2.072 5.653 1.00 90.81 90 VAL A CA 1
ATOM 734 C C . VAL A 1 90 ? 3.094 -3.047 4.504 1.00 90.81 90 VAL A C 1
ATOM 736 O O . VAL A 1 90 ? 3.748 -2.933 3.468 1.00 90.81 90 VAL A O 1
ATOM 739 N N . VAL A 1 91 ? 2.157 -3.984 4.657 1.00 89.00 91 VAL A N 1
ATOM 740 C CA . VAL A 1 91 ? 1.886 -5.021 3.653 1.00 89.00 91 VAL A CA 1
ATOM 741 C C . VAL A 1 91 ? 1.391 -4.396 2.351 1.00 89.00 91 VAL A C 1
ATOM 743 O O . VAL A 1 91 ? 2.011 -4.585 1.304 1.00 89.00 91 VAL A O 1
ATOM 746 N N . LEU A 1 92 ? 0.315 -3.609 2.410 1.00 88.75 92 LEU A N 1
ATOM 747 C CA . LEU A 1 92 ? -0.301 -3.029 1.218 1.00 88.75 92 LEU A CA 1
ATOM 748 C C . LEU A 1 92 ? 0.614 -2.006 0.539 1.00 88.75 92 LEU A C 1
ATOM 750 O O . LEU A 1 92 ? 0.734 -2.016 -0.685 1.00 88.75 92 LEU A O 1
ATOM 754 N N . ASN A 1 93 ? 1.317 -1.169 1.309 1.00 90.19 93 ASN A N 1
ATOM 755 C CA . ASN A 1 93 ? 2.278 -0.225 0.745 1.00 90.19 93 ASN A CA 1
ATOM 756 C C . ASN A 1 93 ? 3.435 -0.937 0.044 1.00 90.19 93 ASN A C 1
ATOM 758 O O . ASN A 1 93 ? 3.855 -0.503 -1.026 1.00 90.19 93 ASN A O 1
ATOM 762 N N . THR A 1 94 ? 3.947 -2.025 0.624 1.00 90.25 94 THR A N 1
ATOM 763 C CA . THR A 1 94 ? 5.051 -2.784 0.020 1.00 90.25 94 THR A CA 1
ATOM 764 C C . THR A 1 94 ? 4.629 -3.358 -1.324 1.00 90.25 94 THR A C 1
ATOM 766 O O . THR A 1 94 ? 5.341 -3.196 -2.312 1.00 90.25 94 THR A O 1
ATOM 769 N N . LEU A 1 95 ? 3.445 -3.969 -1.376 1.00 89.19 95 LEU A N 1
ATOM 770 C CA . LEU A 1 95 ? 2.899 -4.558 -2.596 1.00 89.19 95 LEU A CA 1
ATOM 771 C C . LEU A 1 95 ? 2.646 -3.495 -3.669 1.00 89.19 95 LEU A C 1
ATOM 773 O O . LEU A 1 95 ? 3.095 -3.666 -4.800 1.00 89.19 95 LEU A O 1
ATOM 777 N N . ASN A 1 96 ? 2.023 -2.371 -3.301 1.00 87.50 96 ASN A N 1
ATOM 778 C CA . ASN A 1 96 ? 1.818 -1.239 -4.207 1.00 87.50 96 ASN A CA 1
ATOM 779 C C . ASN A 1 96 ? 3.146 -0.687 -4.730 1.00 87.50 96 ASN A C 1
ATOM 781 O O . ASN A 1 96 ? 3.328 -0.557 -5.935 1.00 87.50 96 ASN A O 1
ATOM 785 N N . THR A 1 97 ? 4.101 -0.418 -3.839 1.00 88.75 97 THR A N 1
ATOM 786 C CA . THR A 1 97 ? 5.413 0.124 -4.217 1.00 88.75 97 THR A CA 1
ATOM 787 C C . THR A 1 97 ? 6.113 -0.793 -5.211 1.00 88.75 97 THR A C 1
ATOM 789 O O . THR A 1 97 ? 6.596 -0.329 -6.240 1.00 88.75 97 THR A O 1
ATOM 792 N N . PHE A 1 98 ? 6.153 -2.096 -4.937 1.00 89.31 98 PHE A N 1
ATOM 793 C CA . PHE A 1 98 ? 6.854 -3.052 -5.789 1.00 89.31 98 PHE A CA 1
ATOM 794 C C . PHE A 1 98 ? 6.160 -3.240 -7.136 1.00 89.31 98 PHE A C 1
ATOM 796 O O . PHE A 1 98 ? 6.827 -3.257 -8.167 1.00 89.31 98 PHE A O 1
ATOM 803 N N . ILE A 1 99 ? 4.833 -3.328 -7.166 1.00 88.12 99 ILE A N 1
ATOM 804 C CA . ILE A 1 99 ? 4.111 -3.558 -8.419 1.00 88.12 99 ILE A CA 1
ATOM 805 C C . ILE A 1 99 ? 4.105 -2.298 -9.285 1.00 88.12 99 ILE A C 1
ATOM 807 O O . ILE A 1 99 ? 4.513 -2.391 -10.438 1.00 88.12 99 ILE A O 1
ATOM 811 N N . CYS A 1 100 ? 3.768 -1.125 -8.739 1.00 85.81 100 CYS A N 1
ATOM 812 C CA . CYS A 1 100 ? 3.750 0.125 -9.507 1.00 85.81 100 CYS A CA 1
ATOM 813 C C . CYS A 1 100 ? 5.151 0.499 -10.022 1.00 85.81 100 CYS A C 1
ATOM 815 O O . CYS A 1 100 ? 5.314 0.904 -11.175 1.00 85.81 100 CYS A O 1
ATOM 817 N N . THR A 1 101 ? 6.194 0.321 -9.198 1.00 86.69 101 THR A N 1
ATOM 818 C CA . THR A 1 101 ? 7.587 0.563 -9.622 1.00 86.69 101 THR A CA 1
ATOM 819 C C . THR A 1 101 ? 8.011 -0.448 -10.684 1.00 86.69 101 THR A C 1
ATOM 821 O O . THR A 1 101 ? 8.653 -0.091 -11.672 1.00 86.69 101 THR A O 1
ATOM 824 N N . GLY A 1 102 ? 7.621 -1.714 -10.513 1.00 85.25 102 GLY A N 1
ATOM 825 C CA . GLY A 1 102 ? 7.866 -2.768 -11.489 1.00 85.25 102 GLY A CA 1
ATOM 826 C C . GLY A 1 102 ? 7.205 -2.456 -12.828 1.00 85.25 102 GLY A C 1
ATOM 827 O O . GLY A 1 102 ? 7.875 -2.480 -13.859 1.00 85.25 102 GLY A O 1
ATOM 828 N N . ALA A 1 103 ? 5.926 -2.087 -12.816 1.00 84.31 103 ALA A N 1
ATOM 829 C CA . ALA A 1 103 ? 5.185 -1.717 -14.011 1.00 84.31 103 ALA A CA 1
ATOM 830 C C . ALA A 1 103 ? 5.844 -0.525 -14.726 1.00 84.31 103 ALA A C 1
ATOM 832 O O . ALA A 1 103 ? 6.149 -0.603 -15.917 1.00 84.31 103 ALA A O 1
ATOM 833 N N . SER A 1 104 ? 6.184 0.521 -13.971 1.00 82.12 104 SER A N 1
ATOM 834 C CA . SER A 1 104 ? 6.799 1.746 -14.494 1.00 82.12 104 SER A CA 1
ATOM 835 C C . SER A 1 104 ? 8.186 1.534 -15.114 1.00 82.12 104 SER A C 1
ATOM 837 O O . SER A 1 104 ? 8.593 2.306 -15.979 1.00 82.12 104 SER A O 1
ATOM 839 N N . ILE A 1 105 ? 8.935 0.508 -14.690 1.00 86.06 105 ILE A N 1
ATOM 840 C CA . ILE A 1 105 ? 10.318 0.275 -15.140 1.00 86.06 105 ILE A CA 1
ATOM 841 C C . ILE A 1 105 ? 10.412 -0.838 -16.181 1.00 86.06 105 ILE A C 1
ATOM 843 O O . ILE A 1 105 ? 11.129 -0.700 -17.174 1.00 86.06 105 ILE A O 1
ATOM 847 N N . PHE A 1 106 ? 9.703 -1.951 -15.987 1.00 86.12 106 PHE A N 1
ATOM 848 C CA . PHE A 1 106 ? 9.803 -3.100 -16.887 1.00 86.12 106 PHE A CA 1
ATOM 849 C C . PHE A 1 106 ? 9.027 -2.911 -18.193 1.00 86.12 106 PHE A C 1
ATOM 851 O O . PHE A 1 106 ? 9.462 -3.453 -19.215 1.00 86.12 106 PHE A O 1
ATOM 858 N N . TYR A 1 107 ? 7.961 -2.106 -18.192 1.00 82.88 107 TYR A N 1
ATOM 859 C CA . TYR A 1 107 ? 7.214 -1.751 -19.405 1.00 82.88 107 TYR A CA 1
ATOM 860 C C . TYR A 1 107 ? 7.691 -0.452 -20.064 1.00 82.88 107 TYR A C 1
ATOM 862 O O . TYR A 1 107 ? 7.179 -0.075 -21.112 1.00 82.88 107 TYR A O 1
ATOM 870 N N . ASN A 1 108 ? 8.714 0.207 -19.512 1.00 81.38 108 ASN A N 1
ATOM 871 C CA . ASN A 1 108 ? 9.302 1.387 -20.130 1.00 81.38 108 ASN A CA 1
ATOM 872 C C . ASN A 1 108 ? 10.406 0.999 -21.126 1.00 81.38 108 ASN A C 1
ATOM 874 O O . ASN A 1 108 ? 11.484 0.513 -20.762 1.00 81.38 108 ASN A O 1
ATOM 878 N N . GLU A 1 109 ? 10.137 1.219 -22.412 1.00 83.88 109 GLU A N 1
ATOM 879 C CA . GLU A 1 109 ? 11.077 0.937 -23.500 1.00 83.88 109 GLU A CA 1
ATOM 880 C C . GLU A 1 109 ? 12.309 1.850 -23.487 1.00 83.88 109 GLU A C 1
ATOM 882 O O . GLU A 1 109 ? 13.366 1.440 -23.965 1.00 83.88 109 GLU A O 1
ATOM 887 N N . ALA A 1 110 ? 12.221 3.035 -22.872 1.00 85.25 110 ALA A N 1
ATOM 888 C CA . ALA A 1 110 ? 13.341 3.967 -22.764 1.00 85.25 110 ALA A CA 1
ATOM 889 C C . ALA A 1 110 ? 14.436 3.482 -21.797 1.00 85.25 110 ALA A C 1
ATOM 891 O O . ALA A 1 110 ? 15.578 3.928 -21.891 1.00 85.25 110 ALA A O 1
ATOM 892 N N . ILE A 1 111 ? 14.117 2.562 -20.876 1.00 82.81 111 ILE A N 1
ATOM 893 C CA . ILE A 1 111 ? 15.092 2.008 -19.931 1.00 82.81 111 ILE A CA 1
ATOM 894 C C . ILE A 1 111 ? 15.758 0.772 -20.554 1.00 82.81 111 ILE A C 1
ATOM 896 O O . ILE A 1 111 ? 15.071 -0.234 -20.798 1.00 82.81 111 ILE A O 1
ATOM 900 N N . PRO A 1 112 ? 17.094 0.776 -20.753 1.00 88.69 112 PRO A N 1
ATOM 901 C CA . PRO A 1 112 ? 17.815 -0.367 -21.301 1.00 88.69 112 PRO A CA 1
ATOM 902 C C . PRO A 1 112 ? 17.562 -1.633 -20.483 1.00 88.69 112 PRO A C 1
ATOM 904 O O . PRO A 1 112 ? 17.675 -1.614 -19.258 1.00 88.69 112 PRO A O 1
ATOM 907 N N . LYS A 1 113 ? 17.277 -2.761 -21.152 1.00 87.75 113 LYS A N 1
ATOM 908 C CA . LYS A 1 113 ? 16.915 -4.032 -20.489 1.00 87.75 113 LYS A CA 1
ATOM 909 C C . LYS A 1 113 ? 17.899 -4.444 -19.388 1.00 87.75 113 LYS A C 1
ATOM 911 O O . LYS A 1 113 ? 17.467 -4.861 -18.319 1.00 87.75 113 LYS A O 1
ATOM 916 N N . ALA A 1 114 ? 19.200 -4.264 -19.625 1.00 88.38 114 ALA A N 1
ATOM 917 C CA . ALA A 1 114 ? 20.259 -4.596 -18.671 1.00 88.38 114 ALA A CA 1
ATOM 918 C C . ALA A 1 114 ? 20.245 -3.735 -17.390 1.00 88.38 114 ALA A C 1
ATOM 920 O O . ALA A 1 114 ? 20.728 -4.180 -16.355 1.00 88.38 114 ALA A O 1
ATOM 921 N N . ALA A 1 115 ? 19.675 -2.527 -17.435 1.00 90.00 115 ALA A N 1
ATOM 922 C CA . ALA A 1 115 ? 19.621 -1.599 -16.304 1.00 90.00 115 ALA A CA 1
ATOM 923 C C . ALA A 1 115 ? 18.307 -1.679 -15.503 1.00 90.00 115 ALA A C 1
ATOM 925 O O . ALA A 1 115 ? 18.226 -1.126 -14.406 1.00 90.00 115 ALA A O 1
ATOM 926 N N . ARG A 1 116 ? 17.282 -2.377 -16.017 1.00 87.44 116 ARG A N 1
ATOM 927 C CA . ARG A 1 116 ? 15.926 -2.390 -15.434 1.00 87.44 116 ARG A CA 1
ATOM 928 C C . ARG A 1 116 ? 15.883 -2.925 -14.008 1.00 87.44 116 ARG A C 1
ATOM 930 O O . ARG A 1 116 ? 15.212 -2.336 -13.175 1.00 87.44 116 ARG A O 1
ATOM 937 N N . MET A 1 117 ? 16.618 -3.995 -13.698 1.00 90.62 117 MET A N 1
ATOM 938 C CA . MET A 1 117 ? 16.616 -4.563 -12.342 1.00 90.62 117 MET A CA 1
ATOM 939 C C . MET A 1 117 ? 17.240 -3.606 -11.317 1.00 90.62 117 MET A C 1
ATOM 941 O O . MET A 1 117 ? 16.699 -3.412 -10.233 1.00 90.62 117 MET A O 1
ATOM 945 N N . THR A 1 118 ? 18.354 -2.963 -11.669 1.00 91.50 118 THR A N 1
ATOM 946 C CA . THR A 1 118 ? 19.000 -1.972 -10.799 1.00 91.50 118 THR A CA 1
ATOM 947 C C . THR A 1 118 ? 18.105 -0.753 -10.599 1.00 91.50 118 THR A C 1
ATOM 949 O O . THR A 1 118 ? 17.916 -0.316 -9.467 1.00 91.50 118 THR A O 1
ATOM 952 N N . ALA A 1 119 ? 17.503 -0.244 -11.680 1.00 88.81 119 ALA A N 1
ATOM 953 C CA . ALA A 1 119 ? 16.538 0.849 -11.608 1.00 88.81 119 ALA A CA 1
ATOM 954 C C . ALA A 1 119 ? 15.333 0.478 -10.731 1.00 88.81 119 ALA A C 1
ATOM 956 O O . ALA A 1 119 ? 14.916 1.278 -9.901 1.00 88.81 119 ALA A O 1
ATOM 957 N N . TYR A 1 120 ? 14.822 -0.751 -10.860 1.00 90.25 120 TYR A N 1
ATOM 958 C CA . TYR A 1 120 ? 13.715 -1.269 -10.061 1.00 90.25 120 TYR A CA 1
ATOM 959 C C . TYR A 1 120 ? 14.034 -1.281 -8.567 1.00 90.25 120 TYR A C 1
ATOM 961 O O . TYR A 1 120 ? 13.281 -0.731 -7.767 1.00 90.25 120 TYR A O 1
ATOM 969 N N . LEU A 1 121 ? 15.178 -1.848 -8.181 1.00 91.50 121 LEU A N 1
ATOM 970 C CA . LEU A 1 121 ? 15.582 -1.899 -6.777 1.00 91.50 121 LEU A CA 1
ATOM 971 C C . LEU A 1 121 ? 15.819 -0.505 -6.188 1.00 91.50 121 LEU A C 1
ATOM 973 O O . LEU A 1 121 ? 15.473 -0.278 -5.029 1.00 91.50 121 LEU A O 1
ATOM 977 N N . ASN A 1 122 ? 16.395 0.417 -6.960 1.00 90.81 122 ASN A N 1
ATOM 978 C CA . ASN A 1 122 ? 16.612 1.791 -6.510 1.00 90.81 122 ASN A CA 1
ATOM 979 C C . ASN A 1 122 ? 15.285 2.544 -6.359 1.00 90.81 122 ASN A C 1
ATOM 981 O O . ASN A 1 122 ? 15.035 3.097 -5.292 1.00 90.81 122 ASN A O 1
ATOM 985 N N . GLY A 1 123 ? 14.398 2.460 -7.355 1.00 86.62 123 GLY A N 1
ATOM 986 C CA . GLY A 1 123 ? 13.070 3.072 -7.297 1.00 86.62 123 GLY A CA 1
ATOM 987 C C . GLY A 1 123 ? 12.251 2.564 -6.110 1.00 86.62 123 GLY A C 1
ATOM 988 O O . GLY A 1 123 ? 11.681 3.357 -5.367 1.00 86.62 123 GLY A O 1
ATOM 989 N N . CYS A 1 124 ? 12.277 1.254 -5.844 1.00 90.88 124 CYS A N 1
ATOM 990 C CA . CYS A 1 124 ? 11.615 0.685 -4.672 1.00 90.88 124 CYS A CA 1
ATOM 991 C C . CYS A 1 124 ? 12.186 1.245 -3.363 1.00 90.88 124 CYS A C 1
ATOM 993 O O . CYS A 1 124 ? 11.422 1.600 -2.472 1.00 90.88 124 CYS A O 1
ATOM 995 N N . LYS A 1 125 ? 13.514 1.345 -3.227 1.00 89.88 125 LYS A N 1
ATOM 996 C CA . LYS A 1 125 ? 14.150 1.878 -2.009 1.00 89.88 125 LYS A CA 1
ATOM 997 C C . LYS A 1 125 ? 13.786 3.339 -1.760 1.00 89.88 125 LYS A C 1
ATOM 999 O O . LYS A 1 125 ? 13.509 3.703 -0.621 1.00 89.88 125 LYS A O 1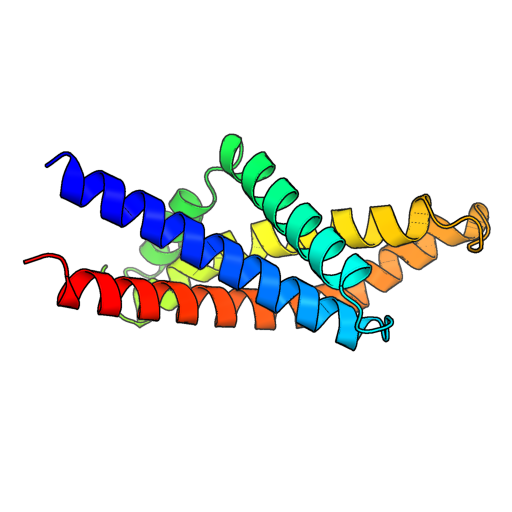
ATOM 1004 N N . GLU A 1 126 ? 13.789 4.150 -2.810 1.00 89.31 126 GLU A N 1
ATOM 1005 C CA . GLU A 1 126 ? 13.491 5.580 -2.726 1.00 89.31 126 GLU A CA 1
ATOM 1006 C C . GLU A 1 126 ? 12.005 5.833 -2.439 1.00 89.31 126 GLU A C 1
ATOM 1008 O O . GLU A 1 126 ? 11.673 6.692 -1.623 1.00 89.31 126 GLU A O 1
ATOM 1013 N N . ALA A 1 127 ? 11.107 5.048 -3.042 1.00 87.69 127 ALA A N 1
ATOM 1014 C CA . ALA A 1 127 ? 9.666 5.247 -2.917 1.00 87.69 127 ALA A CA 1
ATOM 1015 C C . ALA A 1 127 ? 9.043 4.609 -1.666 1.00 87.69 127 ALA A C 1
ATOM 1017 O O . ALA A 1 127 ? 8.020 5.101 -1.183 1.00 87.69 127 ALA A O 1
ATOM 1018 N N . TRP A 1 128 ? 9.631 3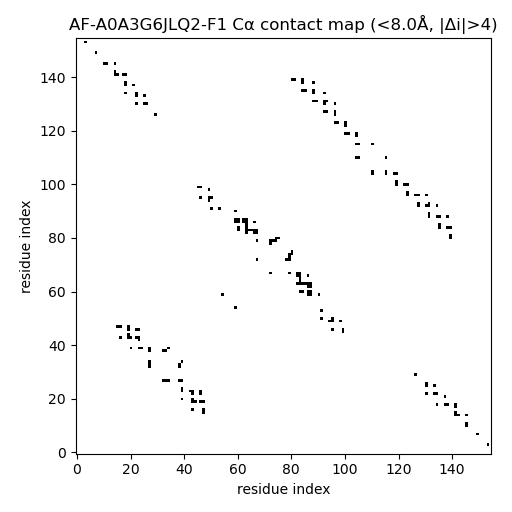.541 -1.114 1.00 92.00 128 TRP A N 1
ATOM 1019 C CA . TRP A 1 128 ? 8.964 2.727 -0.092 1.00 92.00 128 TRP A CA 1
ATOM 1020 C C . TRP A 1 128 ? 8.674 3.486 1.207 1.00 92.00 128 TRP A C 1
ATOM 1022 O O . TRP A 1 128 ? 7.531 3.470 1.666 1.00 92.00 128 TRP A O 1
ATOM 1032 N N . ILE A 1 129 ? 9.670 4.172 1.787 1.00 90.56 129 ILE A N 1
ATOM 1033 C CA . ILE A 1 129 ? 9.495 4.901 3.059 1.00 90.56 129 ILE A CA 1
ATOM 1034 C C . ILE A 1 129 ? 8.503 6.067 2.900 1.00 90.56 129 ILE A C 1
ATOM 1036 O O . ILE A 1 129 ? 7.565 6.145 3.698 1.00 90.56 129 ILE A O 1
ATOM 1040 N N . PRO A 1 130 ? 8.639 6.958 1.896 1.00 90.12 130 PRO A N 1
ATOM 1041 C CA . PRO A 1 130 ? 7.695 8.058 1.726 1.00 90.12 130 PRO A CA 1
ATOM 1042 C C . PRO A 1 130 ? 6.261 7.570 1.482 1.00 90.12 130 PRO A C 1
ATOM 1044 O O . PRO A 1 130 ? 5.332 8.059 2.126 1.00 90.12 130 PRO A O 1
ATOM 1047 N N . CYS A 1 131 ? 6.074 6.561 0.623 1.00 90.19 131 CYS A N 1
ATOM 1048 C CA . CYS A 1 131 ? 4.750 5.996 0.354 1.00 90.19 131 CYS A CA 1
ATOM 1049 C C . CYS A 1 131 ? 4.153 5.322 1.597 1.00 90.19 131 CYS A C 1
ATOM 1051 O O . CYS A 1 131 ? 2.953 5.447 1.849 1.00 90.19 131 CYS A O 1
ATOM 1053 N N . PHE A 1 132 ? 4.978 4.672 2.425 1.00 90.81 132 PHE A N 1
ATOM 1054 C CA . PHE A 1 132 ? 4.526 4.077 3.682 1.00 90.81 132 PHE A CA 1
ATOM 1055 C C . PHE A 1 132 ? 3.970 5.137 4.637 1.00 90.81 132 PHE A C 1
ATOM 1057 O O . PHE A 1 132 ? 2.866 4.985 5.153 1.00 90.81 132 PHE A O 1
ATOM 1064 N N . ILE A 1 133 ? 4.703 6.234 4.839 1.00 90.38 133 ILE A N 1
ATOM 1065 C CA . ILE A 1 133 ? 4.281 7.313 5.741 1.00 90.38 133 ILE A CA 1
ATOM 1066 C C . ILE A 1 133 ? 2.947 7.906 5.273 1.00 90.38 133 ILE A C 1
ATOM 1068 O O . ILE A 1 133 ? 2.021 8.059 6.072 1.00 90.38 133 ILE A O 1
ATOM 1072 N N . VAL A 1 134 ? 2.830 8.210 3.978 1.00 89.56 134 VAL A N 1
ATOM 1073 C CA . VAL A 1 134 ? 1.619 8.822 3.419 1.00 89.56 134 VAL A CA 1
ATOM 1074 C C . VAL A 1 134 ? 0.432 7.864 3.476 1.00 89.56 134 VAL A C 1
ATOM 1076 O O . VAL A 1 134 ? -0.636 8.266 3.936 1.00 89.56 134 VAL A O 1
ATOM 1079 N N . SER A 1 135 ? 0.610 6.600 3.083 1.00 87.94 135 SER A N 1
ATOM 1080 C CA . SER A 1 135 ? -0.465 5.596 3.124 1.00 87.94 135 SER A CA 1
ATOM 1081 C C . SER A 1 135 ? -0.949 5.328 4.546 1.00 87.94 135 SER A C 1
ATOM 1083 O O . SER A 1 135 ? -2.157 5.265 4.774 1.00 87.94 135 SER A O 1
ATOM 1085 N N . TYR A 1 136 ? -0.037 5.250 5.516 1.00 89.44 136 TYR A N 1
ATOM 1086 C CA . TYR A 1 136 ? -0.381 5.056 6.921 1.00 89.44 136 TYR A CA 1
ATOM 1087 C C . TYR A 1 136 ? -1.191 6.237 7.483 1.00 89.44 136 TYR A C 1
ATOM 1089 O O . TYR A 1 136 ? -2.250 6.040 8.084 1.00 89.44 136 TYR A O 1
ATOM 1097 N N . ILE A 1 137 ? -0.754 7.478 7.233 1.00 88.94 137 ILE A N 1
ATOM 1098 C CA . ILE A 1 137 ? -1.479 8.683 7.671 1.00 88.94 137 ILE A CA 1
ATOM 1099 C C . ILE A 1 137 ? -2.843 8.784 6.976 1.00 88.94 137 ILE A C 1
ATOM 1101 O O . ILE A 1 137 ? -3.849 9.071 7.631 1.00 88.94 137 ILE A O 1
ATOM 1105 N N . ALA A 1 138 ? -2.896 8.531 5.666 1.00 86.69 138 ALA A N 1
ATOM 1106 C CA . ALA A 1 138 ? -4.133 8.554 4.892 1.00 86.69 138 ALA A CA 1
ATOM 1107 C C . ALA A 1 138 ? -5.131 7.502 5.395 1.00 86.69 138 ALA A C 1
ATOM 1109 O O . ALA A 1 138 ? -6.311 7.813 5.553 1.00 86.69 138 ALA A O 1
ATOM 1110 N N . SER A 1 139 ? -4.654 6.299 5.721 1.00 83.19 139 SER A N 1
ATOM 1111 C CA . SER A 1 139 ? -5.454 5.222 6.309 1.00 83.19 139 SER A CA 1
ATOM 1112 C C . SER A 1 139 ? -6.035 5.611 7.661 1.00 83.19 139 SER A C 1
ATOM 1114 O O . SER A 1 139 ? -7.250 5.537 7.867 1.00 83.19 139 SER A O 1
ATOM 1116 N N . PHE A 1 140 ? -5.204 6.151 8.552 1.00 84.19 140 PHE A N 1
ATOM 1117 C CA . PHE A 1 140 ? -5.666 6.623 9.852 1.00 84.19 140 PHE A CA 1
ATOM 1118 C C . PHE A 1 140 ? -6.730 7.728 9.722 1.00 84.19 140 PHE A C 1
ATOM 1120 O O . PHE A 1 140 ? -7.776 7.683 10.379 1.00 84.19 140 PHE A O 1
ATOM 1127 N N . ALA A 1 141 ? -6.507 8.699 8.831 1.00 85.25 141 ALA A N 1
ATOM 1128 C CA . ALA A 1 141 ? -7.460 9.772 8.561 1.00 85.25 141 ALA A CA 1
ATOM 1129 C C . ALA A 1 141 ? -8.775 9.245 7.962 1.00 85.25 141 ALA A C 1
ATOM 1131 O O . ALA A 1 141 ? -9.854 9.658 8.394 1.00 85.25 141 ALA A O 1
ATOM 1132 N N . ALA A 1 142 ? -8.704 8.308 7.014 1.00 82.56 142 ALA A N 1
ATOM 1133 C CA . ALA A 1 142 ? -9.869 7.698 6.382 1.00 82.56 142 ALA A CA 1
ATOM 1134 C C . ALA A 1 142 ? -10.735 6.947 7.404 1.00 82.56 142 ALA A C 1
ATOM 1136 O O . ALA A 1 142 ? -11.948 7.154 7.454 1.00 82.56 142 ALA A O 1
ATOM 1137 N N . VAL A 1 143 ? -10.124 6.152 8.288 1.00 79.12 143 VAL A N 1
ATOM 1138 C CA . VAL A 1 143 ? -10.838 5.450 9.367 1.00 79.12 143 VAL A CA 1
ATOM 1139 C C . VAL A 1 143 ? -11.477 6.440 10.344 1.00 79.12 143 VAL A C 1
ATOM 1141 O O . VAL A 1 143 ? -12.642 6.276 10.719 1.00 79.12 143 VAL A O 1
ATOM 1144 N N . ALA A 1 144 ? -10.763 7.498 10.738 1.00 80.44 144 ALA A N 1
ATOM 1145 C CA . ALA A 1 144 ? -11.299 8.524 11.632 1.00 80.44 144 ALA A CA 1
ATOM 1146 C C . ALA A 1 144 ? -12.502 9.267 11.018 1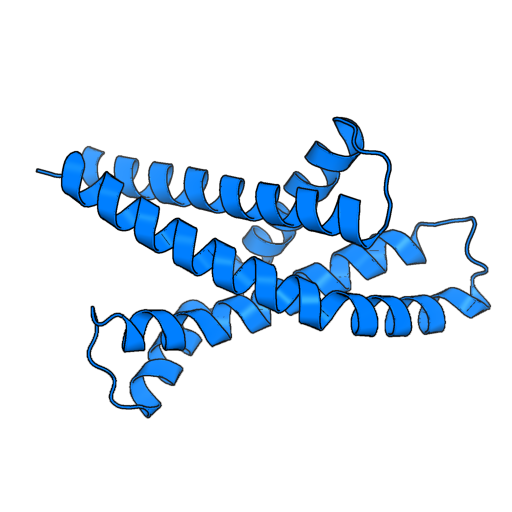.00 80.44 144 ALA A C 1
ATOM 1148 O O . ALA A 1 144 ? -13.510 9.493 11.696 1.00 80.44 144 ALA A O 1
ATOM 1149 N N . LEU A 1 145 ? -12.426 9.614 9.729 1.00 80.81 145 LEU A N 1
ATOM 1150 C CA . LEU A 1 145 ? -13.531 10.217 8.981 1.00 80.81 145 LEU A CA 1
ATOM 1151 C C . LEU A 1 145 ? -14.714 9.253 8.862 1.00 80.81 145 LEU A C 1
ATOM 1153 O O . LEU A 1 145 ? -15.847 9.647 9.141 1.00 80.81 145 LEU A O 1
ATOM 1157 N N . GLY A 1 146 ? -14.455 7.986 8.536 1.00 78.38 146 GLY A N 1
ATOM 1158 C CA . GLY A 1 146 ? -15.473 6.941 8.470 1.00 78.38 146 GLY A CA 1
ATOM 1159 C C . GLY A 1 146 ? -16.228 6.775 9.784 1.00 78.38 146 GLY A C 1
ATOM 1160 O O . GLY A 1 146 ? -17.458 6.800 9.791 1.00 78.38 146 GLY A O 1
ATOM 1161 N N . LYS A 1 147 ? -15.511 6.716 10.914 1.00 77.69 147 LYS A N 1
ATOM 1162 C CA . LYS A 1 147 ? -16.114 6.654 12.256 1.00 77.69 147 LYS A CA 1
ATOM 1163 C C . LYS A 1 147 ? -17.011 7.869 12.529 1.00 77.69 147 LYS A C 1
ATOM 1165 O O . LYS A 1 147 ? -18.144 7.691 12.973 1.00 77.69 147 LYS A O 1
ATOM 1170 N N . LYS A 1 148 ? -16.561 9.090 12.209 1.00 80.44 148 LYS A N 1
ATOM 1171 C CA . LYS A 1 148 ? -17.371 10.316 12.377 1.00 80.44 148 LYS A CA 1
ATOM 1172 C C . LYS A 1 148 ? -18.638 10.309 11.521 1.00 80.44 148 LYS A C 1
ATOM 1174 O O . LYS A 1 148 ? -19.709 10.680 12.000 1.00 80.44 148 LYS A O 1
ATOM 1179 N N . VAL A 1 149 ? -18.530 9.899 10.259 1.00 78.12 149 VAL A N 1
ATOM 1180 C CA . VAL A 1 149 ? -19.675 9.811 9.342 1.00 78.12 149 VAL A CA 1
ATOM 1181 C C . VAL A 1 149 ? -20.661 8.750 9.831 1.00 78.12 149 VAL A C 1
ATOM 1183 O O . VAL A 1 149 ? -21.853 9.030 9.936 1.00 78.12 149 VAL A O 1
ATOM 1186 N N . ALA A 1 150 ? -20.175 7.569 10.217 1.00 73.56 150 ALA A N 1
ATOM 1187 C CA . ALA A 1 150 ? -21.009 6.509 10.770 1.00 73.56 150 ALA A CA 1
ATOM 1188 C C . ALA A 1 150 ? -21.764 6.975 12.024 1.00 73.56 150 ALA A C 1
ATOM 1190 O O . ALA A 1 150 ? -22.978 6.826 12.081 1.00 73.56 150 ALA A O 1
ATOM 1191 N N . GLN A 1 151 ? -21.098 7.631 12.979 1.00 77.62 151 GLN A N 1
ATOM 1192 C CA . GLN A 1 151 ? -21.748 8.174 14.182 1.00 77.62 151 GLN A CA 1
ATOM 1193 C C . GLN A 1 151 ? -22.839 9.210 13.874 1.00 77.62 151 GLN A C 1
ATOM 1195 O O . GLN A 1 151 ? -23.823 9.309 14.603 1.00 77.62 151 GLN A O 1
ATOM 1200 N N . LYS A 1 152 ? -22.682 9.991 12.799 1.00 76.00 152 LYS A N 1
ATOM 1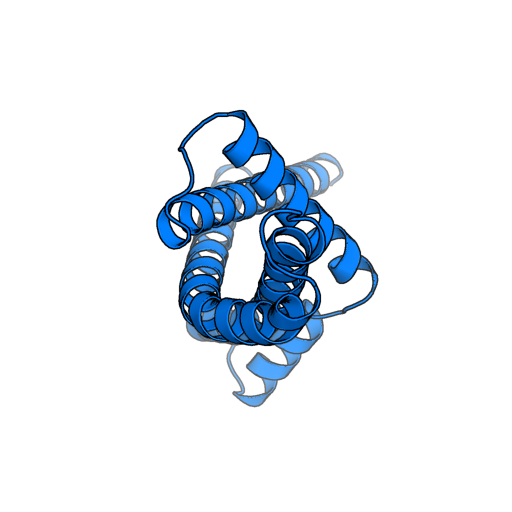201 C CA . LYS A 1 152 ? -23.653 11.019 12.408 1.00 76.00 152 LYS A CA 1
ATOM 1202 C C . LYS A 1 152 ? -24.922 10.432 11.781 1.00 76.00 152 LYS A C 1
ATOM 1204 O O . LYS A 1 152 ? -26.004 10.967 12.015 1.00 76.00 152 LYS A O 1
ATOM 1209 N N . TYR A 1 153 ? -24.790 9.379 10.973 1.00 69.88 153 TYR A N 1
ATOM 1210 C CA . TYR A 1 153 ? -25.887 8.858 10.142 1.00 69.88 153 TYR A CA 1
ATOM 1211 C C . TYR A 1 153 ? -26.450 7.511 10.607 1.00 69.88 153 TYR A C 1
ATOM 1213 O O . TYR A 1 153 ? -27.584 7.176 10.273 1.00 69.88 153 TYR A O 1
ATOM 1221 N N . 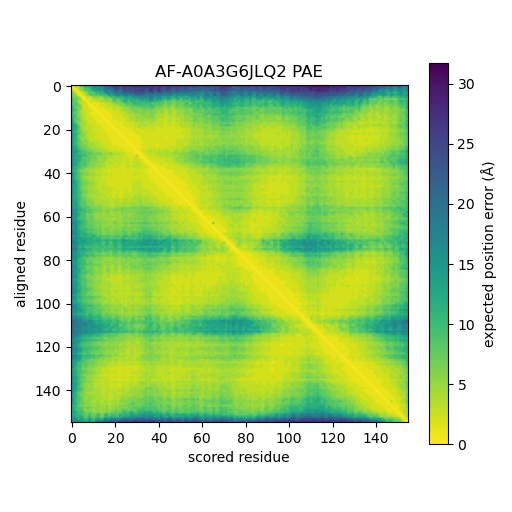VAL A 1 154 ? -25.704 6.750 11.405 1.00 60.22 154 VAL A N 1
ATOM 1222 C CA . VAL A 1 154 ? -26.164 5.510 12.033 1.00 60.22 154 VAL A CA 1
ATOM 1223 C C . VAL A 1 154 ? -26.708 5.857 13.422 1.00 60.22 154 VAL A C 1
ATOM 1225 O O . VAL A 1 154 ? -26.042 5.645 14.430 1.00 60.22 154 VAL A O 1
ATOM 1228 N N . LYS A 1 155 ? -27.925 6.411 13.472 1.00 49.06 155 LYS A N 1
ATOM 1229 C CA . LYS A 1 155 ? -28.796 6.268 14.650 1.00 49.06 155 LYS A CA 1
ATOM 1230 C C . LYS A 1 155 ? -29.503 4.914 14.540 1.00 49.06 155 LYS A C 1
ATOM 1232 O O . LYS A 1 155 ? -30.026 4.578 13.457 1.00 49.06 155 LYS A O 1
#

Secondary structure (DSSP, 8-state):
-HHHHHHHHHHHHHHHHHHHHHHHHHHHHHTT---SHHHHHHHHHHHHHHHHHHHTT--HHHHHHHHHHHTTPPTTSHHHHHHHHHHHHHHHHHHHHHHHHHHHHHS-TTS-GGGHHHHHHHHHHHHHHHHHHHHHHHHHHHHHHHHHHHHHH--

Sequence (155 aa):
MFYKSHFGTILTLVLSMFMGLVMAIFIIFLNHLPFNWVNLFELTAEINLIVFFFSLFIPYNAWGDWFAGLFHLKEGTVAYSLVEGIIPSVVLNTLNTFICTGASIFYNEAIPKAARMTAYLNGCKEAWIPCFIVSYIASFAAVALGKKVAQKYVK